Protein AF-A0A0M9DIZ3-F1 (afdb_monomer_lite)

pLDDT: mean 96.81, std 3.74, range [68.62, 98.62]

InterPro domains:
  IPR005358 Putative zinc- or iron-chelating domain containing protein [PF03692] (6-77)

Sequence (94 aa):
MIKQFPCTKCGACCSSIEGIDFLEPYNQDGVCVNLIEGECSIYTDRPLLCRIDESYEAIFSAYMSKEEFYALNAKACNELQERLGVDESYRVLL

Radius of gyration: 13.04 Å; chains: 1; bounding box: 38×26×30 Å

Foldseek 3Di:
DDPAFPQLQQLLCQQACPPPPQCVVQDDPRHGVQCDPRGRVCQVPDPQVSRQVSCCVVPVVVPDDSVVSSVVVLVVVVVSCVVVVNDPVRRGDD

Structure (mmCIF, N/CA/C/O backbone):
data_AF-A0A0M9DIZ3-F1
#
_entry.id   AF-A0A0M9DIZ3-F1
#
loop_
_atom_site.group_PDB
_atom_site.id
_atom_site.type_symbol
_atom_site.label_atom_id
_atom_site.label_alt_id
_atom_site.label_comp_id
_atom_site.label_asym_id
_atom_site.label_entity_id
_atom_site.label_seq_id
_atom_site.pdbx_PDB_ins_code
_atom_site.Cartn_x
_atom_site.Cartn_y
_atom_site.Cartn_z
_atom_site.occupancy
_atom_site.B_iso_or_equiv
_atom_site.auth_seq_id
_atom_site.auth_comp_id
_atom_site.auth_asym_id
_atom_site.auth_atom_id
_atom_site.pdbx_PDB_model_num
ATOM 1 N N . MET A 1 1 ? 19.832 3.195 1.514 1.00 68.62 1 MET A N 1
ATOM 2 C CA . MET A 1 1 ? 18.960 2.594 0.484 1.00 68.62 1 MET A CA 1
ATOM 3 C C . MET A 1 1 ? 17.993 1.660 1.180 1.00 68.62 1 MET A C 1
ATOM 5 O O . MET A 1 1 ? 18.441 0.753 1.878 1.00 68.62 1 MET A O 1
ATOM 9 N N . ILE A 1 2 ? 16.698 1.934 1.063 1.00 79.56 2 ILE A N 1
ATOM 10 C CA . ILE A 1 2 ? 15.636 1.116 1.652 1.00 79.56 2 ILE A CA 1
ATOM 11 C C . ILE A 1 2 ? 15.600 -0.227 0.929 1.00 79.56 2 ILE A C 1
ATOM 13 O O . ILE A 1 2 ? 15.520 -0.267 -0.295 1.00 79.56 2 ILE A O 1
ATOM 17 N N . LYS A 1 3 ? 15.660 -1.329 1.677 1.00 87.25 3 LYS A N 1
ATOM 18 C CA . LYS A 1 3 ? 15.613 -2.675 1.086 1.00 87.25 3 LYS A CA 1
ATOM 19 C C . LYS A 1 3 ? 14.185 -3.173 0.850 1.00 87.25 3 LYS A C 1
ATOM 21 O O . LYS A 1 3 ? 13.952 -3.869 -0.131 1.00 87.25 3 LYS A O 1
ATOM 26 N N . GLN A 1 4 ? 13.256 -2.790 1.721 1.00 94.75 4 GLN A N 1
ATOM 27 C CA . GLN A 1 4 ? 11.862 -3.231 1.737 1.00 94.75 4 GLN A CA 1
ATOM 28 C C . GLN A 1 4 ? 10.950 -2.045 2.029 1.00 94.75 4 GLN A C 1
ATOM 30 O O . GLN A 1 4 ? 11.282 -1.224 2.886 1.00 94.75 4 GLN A O 1
ATOM 35 N N . PHE A 1 5 ? 9.823 -1.957 1.329 1.00 97.50 5 PHE A N 1
ATOM 36 C CA . PHE A 1 5 ? 8.858 -0.887 1.537 1.00 97.50 5 PHE A CA 1
ATOM 37 C C . PHE A 1 5 ? 8.368 -0.845 3.003 1.00 97.50 5 PHE A C 1
ATOM 39 O O . PHE A 1 5 ? 7.887 -1.865 3.513 1.00 97.50 5 PHE A O 1
ATOM 46 N N . PRO A 1 6 ? 8.451 0.308 3.698 1.00 96.75 6 PRO A N 1
ATOM 47 C CA . PRO A 1 6 ? 8.174 0.402 5.131 1.00 96.75 6 PRO A CA 1
ATOM 48 C C . PRO A 1 6 ? 6.671 0.557 5.418 1.00 96.75 6 PRO A C 1
ATOM 50 O O . PRO A 1 6 ? 6.216 1.553 5.974 1.00 96.75 6 PRO A O 1
ATOM 53 N N . CYS A 1 7 ? 5.874 -0.438 5.022 1.00 97.06 7 CYS A N 1
ATOM 54 C CA . CYS A 1 7 ? 4.444 -0.470 5.325 1.00 97.06 7 CYS A CA 1
ATOM 55 C C . CYS A 1 7 ? 4.209 -0.486 6.845 1.00 97.06 7 CYS A C 1
ATOM 57 O O . CYS A 1 7 ? 4.722 -1.356 7.548 1.00 97.06 7 CYS A O 1
ATOM 59 N N . THR A 1 8 ? 3.373 0.429 7.340 1.00 96.94 8 THR A N 1
ATOM 60 C CA . THR A 1 8 ? 3.077 0.589 8.775 1.00 96.94 8 THR A CA 1
ATOM 61 C C . THR A 1 8 ? 1.917 -0.273 9.273 1.00 96.94 8 THR A C 1
ATOM 63 O O . THR A 1 8 ? 1.534 -0.183 10.433 1.00 96.94 8 THR A O 1
ATOM 66 N N . LYS A 1 9 ? 1.354 -1.121 8.401 1.00 96.69 9 LYS A N 1
ATOM 67 C CA . LYS A 1 9 ? 0.234 -2.033 8.691 1.00 96.69 9 LYS A CA 1
ATOM 68 C C . LYS A 1 9 ? -1.030 -1.367 9.252 1.00 96.69 9 LYS A C 1
ATOM 70 O O . LYS A 1 9 ? -1.877 -2.061 9.790 1.00 96.69 9 LYS A O 1
ATOM 75 N N . CYS A 1 10 ? -1.212 -0.064 9.038 1.00 97.31 10 CYS A N 1
ATOM 76 C CA . CYS A 1 10 ? -2.352 0.714 9.544 1.00 97.31 10 CYS A CA 1
ATOM 77 C C . CYS A 1 10 ? -3.742 0.328 8.995 1.00 97.31 10 CYS A C 1
ATOM 79 O O . CYS A 1 10 ? -4.716 1.012 9.287 1.00 97.31 10 CYS A O 1
ATOM 81 N N . GLY A 1 11 ? -3.844 -0.670 8.114 1.00 97.38 11 GLY A N 1
ATOM 82 C CA . GLY A 1 11 ? -5.114 -1.089 7.511 1.00 97.38 11 GLY A CA 1
ATOM 83 C C . GLY A 1 11 ? -5.690 -0.146 6.446 1.00 97.38 11 GLY A C 1
ATOM 84 O O . GLY A 1 11 ? -6.551 -0.578 5.689 1.00 97.38 11 GLY A O 1
ATOM 85 N N . ALA A 1 12 ? -5.178 1.083 6.296 1.00 97.94 12 ALA A N 1
ATOM 86 C CA . ALA A 1 12 ? -5.735 2.107 5.401 1.00 97.94 12 ALA A CA 1
ATOM 87 C C . ALA A 1 12 ? -5.989 1.615 3.964 1.00 97.94 12 ALA A C 1
ATOM 89 O O . ALA A 1 12 ? -7.067 1.828 3.419 1.00 97.94 12 ALA A O 1
ATOM 90 N N . CYS A 1 13 ? -5.023 0.910 3.362 1.00 97.31 13 CYS A N 1
ATOM 91 C CA . CYS A 1 13 ? -5.179 0.357 2.014 1.00 97.31 13 CYS A CA 1
ATOM 92 C C . CYS A 1 13 ? -6.242 -0.745 1.938 1.00 97.31 13 CYS A C 1
ATOM 94 O O . CYS A 1 13 ? -6.932 -0.847 0.935 1.00 97.31 13 CYS A O 1
ATOM 96 N N . CYS A 1 14 ? -6.407 -1.547 2.992 1.00 98.06 14 CYS A N 1
ATOM 97 C CA . CYS A 1 14 ? -7.448 -2.571 3.057 1.00 98.06 14 CYS A CA 1
ATOM 98 C C . CYS 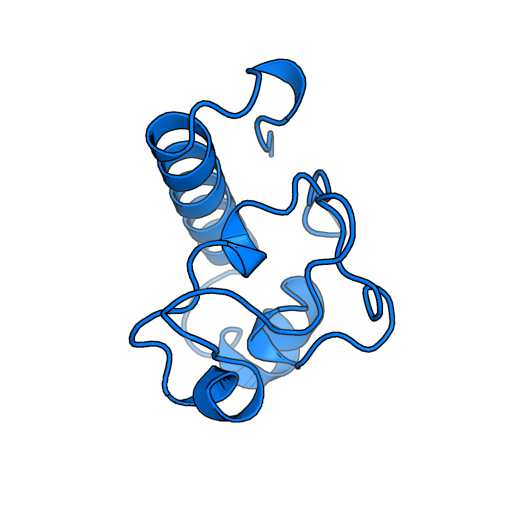A 1 14 ? -8.839 -1.946 3.234 1.00 98.06 14 CYS A C 1
ATOM 100 O O . CYS A 1 14 ? -9.813 -2.520 2.765 1.00 98.06 14 CYS A O 1
ATOM 102 N N . SER A 1 15 ? -8.934 -0.768 3.852 1.00 97.69 15 SER A N 1
ATOM 103 C CA . SER A 1 15 ? -10.184 -0.010 4.000 1.00 97.69 15 SER A CA 1
ATOM 104 C C . SER A 1 15 ? -10.615 0.741 2.735 1.00 97.69 15 SER A C 1
ATOM 106 O O . SER A 1 15 ? -11.627 1.434 2.766 1.00 97.69 15 SER A O 1
ATOM 108 N N . SER A 1 16 ? -9.832 0.688 1.653 1.00 97.19 16 SER A N 1
ATOM 109 C CA . SER A 1 16 ? -10.085 1.466 0.437 1.00 97.19 16 SER A CA 1
ATOM 110 C C . SER A 1 16 ? -9.582 0.717 -0.796 1.00 97.19 16 SER A C 1
ATOM 112 O O . SER A 1 16 ? -8.609 1.117 -1.435 1.00 97.19 16 SER A O 1
ATOM 114 N N . ILE A 1 17 ? -10.240 -0.401 -1.105 1.00 97.75 17 ILE A N 1
ATOM 115 C CA . ILE A 1 17 ? -9.932 -1.223 -2.287 1.00 97.75 17 ILE A CA 1
ATOM 116 C C . ILE A 1 17 ? -10.962 -1.086 -3.414 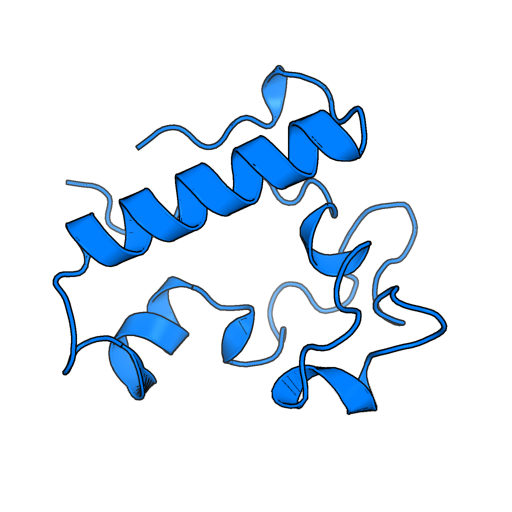1.00 97.75 17 ILE A C 1
ATOM 118 O O . ILE A 1 17 ? -10.850 -1.771 -4.428 1.00 97.75 17 ILE A O 1
ATOM 122 N N . GLU A 1 18 ? -11.953 -0.207 -3.248 1.00 97.19 18 GLU A N 1
ATOM 123 C CA . GLU A 1 18 ? -12.974 0.062 -4.262 1.00 97.19 18 GLU A CA 1
ATOM 124 C C . GLU A 1 18 ? -12.350 0.445 -5.615 1.00 97.19 18 GLU A C 1
ATOM 126 O O . GLU A 1 18 ? -11.467 1.303 -5.690 1.00 97.19 18 GLU A O 1
ATOM 131 N N . GLY A 1 19 ? -12.822 -0.188 -6.694 1.00 95.81 19 GLY A N 1
ATOM 132 C CA . GLY A 1 19 ? -12.379 0.102 -8.061 1.00 95.81 19 GLY A CA 1
ATOM 133 C C . GLY A 1 19 ? -11.032 -0.516 -8.448 1.00 95.81 19 GLY A C 1
ATOM 134 O O . GLY A 1 19 ? -10.491 -0.177 -9.501 1.00 95.81 19 GLY A O 1
ATOM 135 N N . ILE A 1 20 ? -10.476 -1.410 -7.625 1.00 96.12 20 ILE A N 1
ATOM 136 C CA . ILE A 1 20 ? -9.255 -2.153 -7.947 1.00 96.12 20 ILE A CA 1
ATOM 137 C C . ILE A 1 20 ? -9.642 -3.549 -8.447 1.00 96.12 20 ILE A C 1
ATOM 139 O O . ILE A 1 20 ? -9.745 -4.480 -7.653 1.00 96.12 20 ILE A O 1
ATOM 143 N N . ASP A 1 21 ? -9.774 -3.717 -9.768 1.00 97.06 21 ASP A N 1
ATOM 144 C CA . ASP A 1 21 ? -10.213 -4.973 -10.413 1.00 97.06 21 ASP A CA 1
ATOM 145 C C . ASP A 1 21 ? -9.473 -6.226 -9.906 1.00 97.06 21 ASP A C 1
ATOM 147 O O . ASP A 1 21 ? -10.068 -7.279 -9.683 1.00 97.06 21 ASP A O 1
ATOM 151 N N . PHE A 1 22 ? -8.158 -6.121 -9.676 1.00 96.69 22 PHE A N 1
ATOM 152 C CA . PHE A 1 22 ? -7.335 -7.228 -9.167 1.00 96.69 22 PHE A CA 1
ATOM 153 C C . PHE A 1 22 ? -7.737 -7.684 -7.751 1.00 96.69 22 PHE A C 1
ATOM 155 O O . PHE A 1 22 ? -7.470 -8.822 -7.362 1.00 96.69 22 PHE A O 1
ATOM 162 N N . LEU A 1 23 ? -8.349 -6.797 -6.966 1.00 97.75 23 LEU A N 1
ATOM 163 C CA . LEU A 1 23 ? -8.757 -7.032 -5.584 1.00 97.75 23 LEU A CA 1
ATOM 164 C C . LEU A 1 23 ? -10.265 -7.256 -5.424 1.00 97.75 23 LEU A C 1
ATOM 166 O O . LEU A 1 23 ? -10.696 -7.510 -4.303 1.00 97.75 23 LEU A O 1
ATOM 170 N N . GLU A 1 24 ? -11.046 -7.255 -6.506 1.00 97.94 24 GLU A N 1
ATOM 171 C CA . GLU A 1 24 ? -12.493 -7.520 -6.474 1.00 97.94 24 GLU A CA 1
ATOM 172 C C . GLU A 1 24 ? -12.890 -8.792 -5.702 1.00 97.94 24 GLU A C 1
ATOM 174 O O . GLU A 1 24 ? -13.833 -8.726 -4.917 1.00 97.94 24 GLU A O 1
ATOM 179 N N . PRO A 1 25 ? -12.162 -9.929 -5.781 1.00 98.00 25 PRO A N 1
ATOM 180 C CA . PRO A 1 25 ? -12.482 -11.110 -4.969 1.00 98.00 25 PRO A CA 1
ATOM 181 C C . PRO A 1 25 ? -12.396 -10.889 -3.451 1.00 98.00 25 PRO A C 1
ATOM 183 O O . PRO A 1 25 ? -12.907 -11.699 -2.680 1.00 98.00 25 PRO A O 1
ATOM 186 N N . TYR A 1 26 ? -11.714 -9.828 -3.019 1.00 98.19 26 TYR A N 1
ATOM 187 C CA . TYR A 1 26 ? -11.563 -9.436 -1.623 1.00 98.19 26 TYR A CA 1
ATOM 188 C C . TYR A 1 26 ? -12.453 -8.246 -1.253 1.00 98.19 26 TYR A C 1
ATOM 190 O O . TYR A 1 26 ? -12.485 -7.886 -0.080 1.00 98.19 26 TYR A O 1
ATOM 198 N N . ASN A 1 27 ? -13.136 -7.628 -2.219 1.00 98.19 27 ASN A N 1
ATOM 199 C CA . ASN A 1 27 ? -13.920 -6.412 -2.045 1.00 98.19 27 ASN A CA 1
ATOM 200 C C . ASN A 1 27 ? -15.324 -6.713 -1.506 1.00 98.19 27 ASN A C 1
ATOM 202 O O . ASN A 1 27 ? -16.099 -7.455 -2.106 1.00 98.19 27 ASN A O 1
ATOM 206 N N . GLN A 1 28 ? -15.648 -6.103 -0.370 1.00 97.94 28 GLN A N 1
ATOM 207 C CA . GLN A 1 28 ? -16.984 -6.025 0.195 1.00 97.94 28 GLN A CA 1
ATOM 208 C C . GLN A 1 28 ? -17.272 -4.555 0.516 1.00 97.94 28 GLN A C 1
ATOM 210 O O . GLN A 1 28 ? -16.740 -4.006 1.479 1.00 97.94 28 GLN A O 1
ATOM 215 N N . ASP A 1 29 ? -18.085 -3.916 -0.328 1.00 97.19 29 ASP A N 1
ATOM 216 C CA . ASP A 1 29 ? -18.490 -2.508 -0.204 1.00 97.19 29 ASP A CA 1
ATOM 217 C C . ASP A 1 29 ? -17.304 -1.525 -0.079 1.00 97.19 29 ASP A C 1
ATOM 219 O O . ASP A 1 29 ? -17.310 -0.592 0.723 1.00 97.19 29 ASP A O 1
ATOM 223 N N . GLY A 1 30 ? -16.252 -1.757 -0.869 1.00 97.25 30 GLY A N 1
ATOM 224 C CA . GLY A 1 30 ? -15.034 -0.944 -0.918 1.00 97.25 30 GLY A CA 1
ATOM 225 C C . GLY A 1 30 ? -13.972 -1.317 0.119 1.00 97.25 30 GLY A C 1
ATOM 226 O O . GLY A 1 30 ? -12.866 -0.766 0.088 1.00 97.25 30 GLY A O 1
ATOM 227 N N . VAL A 1 31 ? -14.270 -2.272 1.004 1.00 98.31 31 VAL A N 1
ATOM 228 C CA . VAL A 1 31 ? -13.387 -2.735 2.080 1.00 98.31 31 VAL A CA 1
ATOM 229 C C . VAL A 1 31 ? -12.957 -4.179 1.834 1.00 98.31 31 VAL A C 1
ATOM 231 O O . VAL A 1 31 ? -13.726 -5.024 1.389 1.00 98.31 31 VAL A O 1
ATOM 234 N N . CYS A 1 32 ? -11.700 -4.481 2.140 1.00 98.50 32 CYS A N 1
ATOM 235 C CA . CYS A 1 32 ? -11.162 -5.829 2.070 1.00 98.50 32 CYS A CA 1
ATOM 236 C C . CYS A 1 32 ? -11.780 -6.721 3.151 1.00 98.50 32 CYS A C 1
ATOM 238 O O . CYS A 1 32 ? -11.646 -6.432 4.338 1.00 98.50 32 CYS A O 1
ATOM 240 N N . VAL A 1 33 ? -12.341 -7.868 2.764 1.00 98.44 33 VAL A N 1
ATOM 241 C CA . VAL A 1 33 ? -12.907 -8.879 3.684 1.00 98.44 33 VAL A CA 1
ATOM 242 C C . VAL A 1 33 ? -11.897 -9.426 4.701 1.00 98.44 33 VAL A C 1
ATOM 244 O O . VAL A 1 33 ? -12.282 -10.000 5.715 1.00 98.44 33 VAL A O 1
ATOM 247 N N . ASN A 1 34 ? -10.597 -9.262 4.438 1.00 98.31 34 ASN A N 1
ATOM 248 C CA . ASN A 1 34 ? -9.524 -9.669 5.346 1.00 98.31 34 ASN A CA 1
ATOM 249 C C . ASN A 1 34 ? -9.085 -8.554 6.309 1.00 98.31 34 ASN A C 1
ATOM 251 O O . ASN A 1 34 ? -8.105 -8.738 7.028 1.00 98.31 34 ASN A O 1
ATOM 255 N N . LEU A 1 35 ? -9.749 -7.396 6.313 1.00 98.31 35 LEU A N 1
ATOM 256 C CA . LEU A 1 35 ? -9.525 -6.358 7.313 1.00 98.31 35 LEU A CA 1
ATOM 257 C C . LEU A 1 35 ? -10.285 -6.713 8.596 1.00 98.31 35 LEU A C 1
ATOM 259 O O . LEU A 1 35 ? -11.490 -6.496 8.696 1.00 98.31 35 LEU A O 1
ATOM 263 N N . ILE A 1 36 ? -9.573 -7.251 9.580 1.00 97.69 36 ILE A N 1
ATOM 264 C CA . ILE A 1 36 ? -10.124 -7.698 10.861 1.00 97.69 36 ILE A CA 1
ATOM 265 C C . ILE A 1 36 ? -9.480 -6.868 11.968 1.00 97.69 36 ILE A C 1
ATOM 267 O O . ILE A 1 36 ? -8.259 -6.796 12.056 1.00 97.69 36 ILE A O 1
ATOM 271 N N . GLU A 1 37 ? -10.299 -6.203 12.786 1.00 95.25 37 GLU A N 1
ATOM 272 C CA . GLU A 1 37 ? -9.837 -5.348 13.897 1.00 95.25 37 GLU A CA 1
ATOM 273 C C . GLU A 1 37 ? -8.808 -4.270 13.480 1.00 95.25 37 GLU A C 1
ATOM 275 O O . GLU A 1 37 ? -7.965 -3.854 14.267 1.00 95.25 37 GLU A O 1
ATOM 280 N N . GLY A 1 38 ? -8.892 -3.787 12.234 1.00 94.00 38 GLY A N 1
ATOM 281 C CA . GLY A 1 38 ? -7.989 -2.762 11.692 1.00 94.00 38 GLY A CA 1
ATOM 282 C C . GLY A 1 38 ? -6.692 -3.305 11.085 1.00 94.00 38 GLY A C 1
ATOM 283 O O . GLY A 1 38 ? -5.923 -2.533 10.515 1.00 94.00 38 GLY A O 1
ATOM 284 N N . GLU A 1 39 ? -6.472 -4.620 11.117 1.00 95.12 39 GLU A N 1
ATOM 285 C CA . GLU A 1 39 ? -5.301 -5.271 10.531 1.00 95.12 39 GLU A CA 1
ATOM 286 C C . GLU A 1 39 ? -5.677 -6.276 9.434 1.00 95.12 39 GLU A C 1
ATOM 288 O O . GLU A 1 39 ? -6.783 -6.807 9.371 1.00 95.12 39 GLU A O 1
ATOM 293 N N . CYS A 1 40 ? -4.736 -6.555 8.529 1.00 97.38 40 CYS A N 1
ATOM 294 C CA . CYS A 1 40 ? -4.932 -7.580 7.508 1.00 97.38 40 CYS A CA 1
ATOM 295 C C . CYS A 1 40 ? -4.689 -8.974 8.106 1.00 97.38 40 CYS A C 1
ATOM 297 O O . CYS A 1 40 ? -3.547 -9.319 8.417 1.00 97.38 40 CYS A O 1
ATOM 299 N N . SER A 1 41 ? -5.732 -9.800 8.189 1.00 97.88 41 SER A N 1
ATOM 300 C CA . SER A 1 41 ? -5.674 -11.158 8.754 1.00 97.88 41 SER A CA 1
ATOM 301 C C . SER A 1 41 ? -4.773 -12.120 7.972 1.00 97.88 41 SER A C 1
ATOM 303 O O . SER A 1 41 ? -4.300 -13.111 8.522 1.00 97.88 41 SER A O 1
ATOM 305 N N . ILE A 1 42 ? -4.490 -11.807 6.704 1.00 97.56 42 ILE A N 1
ATOM 306 C CA . ILE A 1 42 ? -3.620 -12.584 5.813 1.00 97.56 42 ILE A CA 1
ATOM 307 C C . ILE A 1 42 ? -2.338 -11.821 5.454 1.00 97.56 42 ILE A C 1
ATOM 309 O O . ILE A 1 42 ? -1.845 -11.947 4.340 1.00 97.56 42 ILE A O 1
ATOM 313 N N . TYR A 1 43 ? -1.792 -10.986 6.352 1.00 96.00 43 TYR A N 1
ATOM 314 C CA . TYR A 1 43 ? -0.690 -10.060 6.030 1.00 96.00 43 TYR A CA 1
ATOM 315 C C . TYR A 1 43 ? 0.512 -10.714 5.309 1.00 96.00 43 TYR A C 1
ATOM 317 O O . TYR A 1 43 ? 1.119 -10.106 4.424 1.00 96.00 43 TYR A O 1
ATOM 325 N N . THR A 1 44 ? 0.872 -11.944 5.672 1.00 95.25 44 THR A N 1
ATOM 326 C CA . THR A 1 44 ? 1.955 -12.712 5.032 1.00 95.25 44 THR A CA 1
ATOM 327 C C . THR A 1 44 ? 1.596 -13.198 3.631 1.00 95.25 44 THR A C 1
ATOM 329 O O . THR A 1 44 ? 2.443 -13.184 2.745 1.00 95.25 44 THR A O 1
ATOM 332 N N . ASP A 1 45 ? 0.330 -13.543 3.417 1.00 96.75 45 ASP A N 1
ATOM 333 C CA . ASP A 1 45 ? -0.195 -14.192 2.213 1.00 96.75 45 ASP A CA 1
ATOM 334 C C . ASP A 1 45 ? -1.066 -13.241 1.374 1.00 96.75 45 ASP A C 1
ATOM 336 O O . ASP A 1 45 ? -1.852 -13.664 0.524 1.00 96.75 45 ASP A O 1
ATOM 340 N N . ARG A 1 46 ? -0.926 -11.929 1.615 1.00 97.50 46 ARG A N 1
ATOM 341 C CA . ARG A 1 46 ? -1.644 -10.859 0.907 1.00 97.50 46 ARG A CA 1
ATOM 342 C C . ARG A 1 46 ? -1.521 -11.032 -0.603 1.00 97.50 46 ARG A C 1
ATOM 344 O O . ARG A 1 46 ? -0.452 -11.430 -1.037 1.00 97.50 46 ARG A O 1
ATOM 351 N N . PRO A 1 47 ? -2.511 -10.643 -1.419 1.00 97.81 47 PRO A N 1
ATOM 352 C CA . PRO A 1 47 ? -2.421 -10.705 -2.883 1.00 97.81 47 PRO A CA 1
ATOM 353 C C . PRO A 1 47 ? -1.190 -9.975 -3.440 1.00 97.81 47 PRO A C 1
ATOM 355 O O . PRO A 1 47 ? -0.712 -9.026 -2.822 1.00 97.81 47 PRO A O 1
ATOM 358 N N . LEU A 1 48 ? -0.704 -10.372 -4.625 1.00 98.00 48 LEU A N 1
ATOM 359 C CA . LEU A 1 48 ? 0.544 -9.845 -5.208 1.00 98.00 48 LEU A CA 1
ATOM 360 C C . LEU A 1 48 ? 0.595 -8.311 -5.221 1.00 98.00 48 LEU A C 1
ATOM 362 O O . LEU A 1 48 ? 1.581 -7.742 -4.770 1.00 98.00 48 LEU A O 1
ATOM 366 N N . LEU A 1 49 ? -0.478 -7.644 -5.658 1.00 96.56 49 LEU A N 1
ATOM 367 C CA . LEU A 1 49 ? -0.549 -6.179 -5.710 1.00 96.56 49 LEU A CA 1
ATOM 368 C C . LEU A 1 49 ? -0.381 -5.508 -4.332 1.00 96.56 49 LEU A C 1
ATOM 370 O O . LEU A 1 49 ? 0.109 -4.389 -4.239 1.00 96.56 49 LEU A O 1
ATOM 374 N N . CYS A 1 50 ? -0.744 -6.193 -3.247 1.00 97.69 50 CYS A N 1
ATOM 375 C CA . CYS A 1 50 ? -0.589 -5.700 -1.878 1.00 97.69 50 CYS A CA 1
ATOM 376 C C . CYS A 1 50 ? 0.821 -5.942 -1.303 1.00 97.69 50 CYS A C 1
ATOM 378 O O . CYS A 1 50 ? 1.143 -5.435 -0.223 1.00 97.69 50 CYS A O 1
ATOM 380 N N . ARG A 1 51 ? 1.660 -6.733 -1.982 1.00 97.75 51 ARG A N 1
ATOM 381 C CA . ARG A 1 51 ? 3.039 -7.042 -1.586 1.00 97.75 51 ARG A CA 1
ATOM 382 C C . ARG A 1 51 ? 3.988 -6.157 -2.393 1.00 97.75 51 ARG A C 1
ATOM 384 O O . ARG A 1 51 ? 4.525 -6.591 -3.403 1.00 97.75 51 ARG A O 1
ATOM 391 N N . ILE A 1 52 ? 4.166 -4.908 -1.947 1.00 97.69 52 ILE A N 1
ATOM 392 C CA . ILE A 1 52 ? 4.850 -3.828 -2.690 1.00 97.69 52 ILE A CA 1
ATOM 393 C C . ILE A 1 52 ? 6.159 -4.292 -3.337 1.00 97.69 52 ILE A C 1
ATOM 395 O O . ILE A 1 52 ? 6.285 -4.214 -4.556 1.00 97.69 52 ILE A O 1
ATOM 399 N N . ASP A 1 53 ? 7.089 -4.848 -2.560 1.00 97.56 53 ASP A N 1
ATOM 400 C CA . ASP A 1 53 ? 8.380 -5.302 -3.087 1.00 97.56 53 ASP A CA 1
ATOM 401 C C . ASP A 1 53 ? 8.220 -6.355 -4.197 1.00 97.56 53 ASP A C 1
ATOM 403 O O . ASP A 1 53 ? 8.829 -6.237 -5.253 1.00 97.56 53 ASP A O 1
ATOM 407 N N . GLU A 1 54 ? 7.377 -7.367 -3.988 1.00 98.12 54 GLU A N 1
ATOM 408 C CA . GLU A 1 54 ? 7.162 -8.443 -4.964 1.00 98.12 54 GLU A CA 1
ATOM 409 C C . GLU A 1 54 ? 6.406 -7.960 -6.203 1.00 98.12 54 GLU A C 1
ATOM 411 O O . GLU A 1 54 ? 6.725 -8.364 -7.319 1.00 98.12 54 GLU A O 1
ATOM 416 N N . SER A 1 55 ? 5.424 -7.074 -6.021 1.00 97.75 55 SER A N 1
ATOM 417 C CA . SER A 1 55 ? 4.698 -6.449 -7.125 1.00 97.75 55 SER A CA 1
ATOM 418 C C . SER A 1 55 ? 5.629 -5.604 -7.989 1.00 97.75 55 SER A C 1
ATOM 420 O O . SER A 1 55 ? 5.485 -5.592 -9.210 1.00 97.75 55 SER A O 1
ATOM 422 N N . TYR A 1 56 ? 6.626 -4.948 -7.382 1.00 98.31 56 TYR A N 1
ATOM 423 C CA . TYR A 1 56 ? 7.652 -4.237 -8.126 1.00 98.31 56 TYR A CA 1
ATOM 424 C C . TYR A 1 56 ? 8.432 -5.205 -9.006 1.00 98.31 56 TYR A C 1
ATOM 426 O O . TYR A 1 56 ? 8.450 -5.026 -10.220 1.00 98.31 56 TYR A O 1
ATOM 434 N N . GLU A 1 57 ? 9.011 -6.256 -8.421 1.00 98.06 57 GLU A N 1
ATOM 435 C CA . GLU A 1 57 ? 9.826 -7.202 -9.190 1.00 98.06 57 GLU A CA 1
ATOM 436 C C . GLU A 1 57 ? 9.012 -7.856 -10.322 1.00 98.06 57 GLU A C 1
ATOM 438 O O . GLU A 1 57 ? 9.499 -7.951 -11.449 1.00 98.06 57 GLU A O 1
ATOM 443 N N . ALA A 1 58 ? 7.763 -8.250 -10.049 1.00 98.00 58 ALA A N 1
ATOM 444 C CA . ALA A 1 58 ? 6.924 -8.998 -10.986 1.00 98.00 58 ALA A CA 1
ATOM 445 C C . ALA A 1 58 ? 6.207 -8.141 -12.045 1.00 98.00 58 ALA A C 1
ATOM 447 O O . ALA A 1 58 ? 5.915 -8.649 -13.127 1.00 98.00 58 ALA A O 1
ATOM 448 N N . ILE A 1 59 ? 5.866 -6.886 -11.733 1.00 97.06 59 ILE A N 1
ATOM 449 C CA . ILE A 1 59 ? 4.962 -6.064 -12.555 1.00 97.06 59 ILE A CA 1
ATOM 450 C C . ILE A 1 59 ? 5.601 -4.723 -12.915 1.00 97.06 59 ILE A C 1
ATOM 452 O O . ILE A 1 59 ? 5.588 -4.347 -14.083 1.00 97.06 59 ILE A O 1
ATOM 456 N N . PHE A 1 60 ? 6.150 -3.987 -11.944 1.00 97.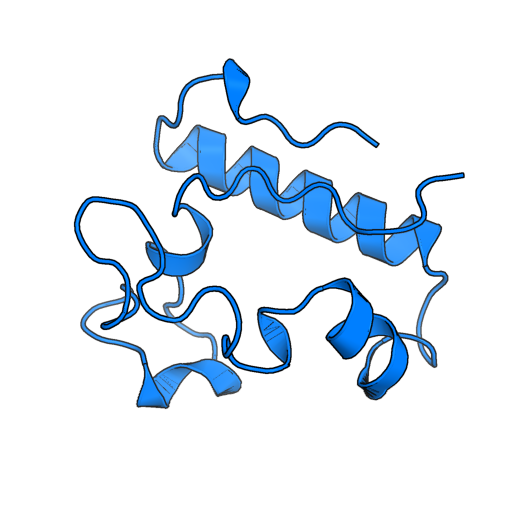62 60 PHE A N 1
ATOM 457 C CA . PHE A 1 60 ? 6.501 -2.570 -12.141 1.00 97.62 60 PHE A CA 1
ATOM 458 C C . PHE A 1 60 ? 7.967 -2.305 -12.515 1.00 97.62 60 PHE A C 1
ATOM 460 O O . PHE A 1 60 ? 8.276 -1.221 -13.011 1.00 97.62 60 PHE A O 1
ATOM 467 N N . SER A 1 61 ? 8.854 -3.290 -12.356 1.00 97.94 61 SER A N 1
ATOM 468 C CA . SER A 1 61 ? 10.298 -3.187 -12.624 1.00 97.94 61 SER A CA 1
ATOM 469 C C . SER A 1 61 ? 10.636 -2.855 -14.081 1.00 97.94 61 SER A C 1
ATOM 471 O O . SER A 1 61 ? 11.689 -2.286 -14.360 1.00 97.94 61 SER A O 1
ATOM 473 N N . ALA A 1 62 ? 9.734 -3.163 -15.016 1.00 97.62 62 ALA A N 1
ATOM 474 C CA . ALA A 1 62 ? 9.875 -2.814 -16.428 1.00 97.62 62 ALA A CA 1
ATOM 475 C C . ALA A 1 62 ? 9.502 -1.353 -16.751 1.00 97.62 62 ALA A C 1
ATOM 477 O O . ALA A 1 62 ? 9.792 -0.888 -17.853 1.00 97.62 62 ALA A O 1
ATOM 478 N N . TYR A 1 63 ? 8.849 -0.638 -15.828 1.00 97.88 63 TYR A N 1
ATOM 479 C CA . TYR A 1 63 ? 8.231 0.666 -16.098 1.00 97.88 63 TYR A CA 1
ATOM 480 C C . TYR A 1 63 ? 8.880 1.828 -15.346 1.00 97.88 63 TYR A C 1
ATOM 482 O O . TYR A 1 63 ? 8.827 2.957 -15.826 1.00 97.88 63 TYR A O 1
ATOM 490 N N . MET A 1 64 ? 9.472 1.578 -14.177 1.00 97.69 64 MET A N 1
ATOM 491 C CA . MET A 1 64 ? 10.063 2.613 -13.323 1.00 97.69 64 MET A CA 1
ATOM 492 C C . MET A 1 64 ? 11.135 2.029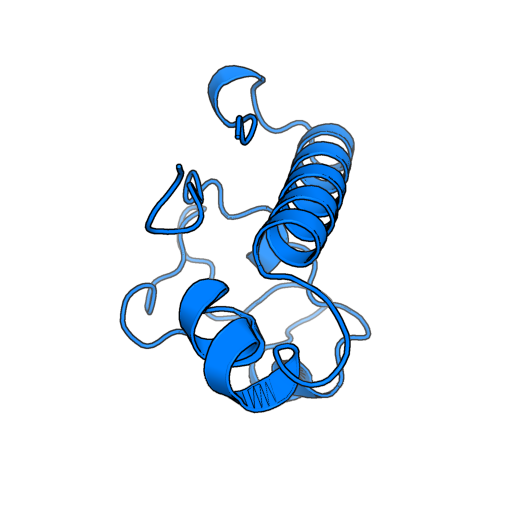 -12.402 1.00 97.69 64 MET A C 1
ATOM 494 O O . MET A 1 64 ? 11.240 0.811 -12.257 1.00 97.69 64 MET A O 1
ATOM 498 N N . SER A 1 65 ? 11.929 2.892 -11.763 1.00 97.75 65 SER A N 1
ATOM 499 C CA . SER A 1 65 ? 12.885 2.447 -10.746 1.00 97.75 65 SER A CA 1
ATOM 500 C C . SER A 1 65 ? 12.185 2.063 -9.442 1.00 97.75 65 SER A C 1
ATOM 502 O O . SER A 1 65 ? 11.057 2.476 -9.158 1.00 97.75 65 SER A O 1
ATOM 504 N N . LYS A 1 66 ? 12.886 1.298 -8.602 1.00 97.00 66 LYS A N 1
ATOM 505 C CA . LYS A 1 66 ? 12.389 0.903 -7.281 1.00 97.00 66 LYS A CA 1
ATOM 506 C C . LYS A 1 66 ? 12.182 2.116 -6.378 1.00 97.00 66 LYS A C 1
ATOM 508 O O . LYS A 1 66 ? 11.200 2.175 -5.643 1.00 97.00 66 LYS A O 1
ATOM 513 N N . GLU A 1 67 ? 13.078 3.096 -6.464 1.00 97.00 67 GLU A N 1
ATOM 514 C CA . GLU A 1 67 ? 12.985 4.357 -5.731 1.00 97.00 67 GLU A CA 1
ATOM 515 C C . GLU A 1 67 ? 11.740 5.159 -6.127 1.00 97.00 67 GLU A C 1
ATOM 517 O O . GLU A 1 67 ? 11.019 5.634 -5.250 1.00 97.00 67 GLU A O 1
ATOM 522 N N . GLU A 1 68 ? 11.455 5.279 -7.428 1.00 97.75 68 GLU A N 1
ATOM 523 C CA . GLU A 1 68 ? 10.262 5.971 -7.925 1.00 97.75 68 GLU A CA 1
ATOM 524 C C . GLU A 1 68 ? 8.983 5.243 -7.497 1.00 97.75 68 GLU A C 1
ATOM 526 O O . GLU A 1 68 ? 8.056 5.862 -6.969 1.00 97.75 68 GLU A O 1
ATOM 531 N N . PHE A 1 69 ? 8.964 3.916 -7.626 1.00 97.94 69 PHE A N 1
ATOM 532 C CA . PHE A 1 69 ? 7.834 3.099 -7.201 1.00 97.94 69 PHE A CA 1
ATOM 533 C C . PHE A 1 69 ? 7.553 3.233 -5.699 1.00 97.94 69 PHE A C 1
ATOM 535 O O . PHE A 1 69 ? 6.397 3.381 -5.291 1.00 97.94 69 PHE A O 1
ATOM 542 N N . TYR A 1 70 ? 8.592 3.226 -4.859 1.00 98.38 70 TYR A N 1
ATOM 543 C CA . TYR A 1 70 ? 8.438 3.430 -3.418 1.00 98.38 70 TYR A CA 1
ATOM 544 C C . TYR A 1 70 ? 7.928 4.835 -3.104 1.00 98.38 70 TYR A C 1
ATOM 546 O O . TYR A 1 70 ? 7.025 4.964 -2.279 1.00 98.38 70 TYR A O 1
ATOM 554 N N . ALA A 1 71 ? 8.445 5.871 -3.771 1.00 98.00 71 ALA A N 1
ATOM 555 C CA . ALA A 1 71 ? 7.983 7.247 -3.589 1.00 98.00 71 ALA A CA 1
ATOM 556 C C . ALA A 1 71 ? 6.491 7.401 -3.910 1.00 98.00 71 ALA A C 1
ATOM 558 O O . ALA A 1 71 ? 5.747 7.988 -3.120 1.00 98.00 71 ALA A O 1
ATOM 559 N N . LEU A 1 72 ? 6.032 6.818 -5.021 1.00 98.19 72 LEU A N 1
ATOM 560 C CA . LEU A 1 72 ? 4.621 6.833 -5.410 1.00 98.19 72 LEU A CA 1
ATOM 561 C C . LEU A 1 72 ? 3.738 6.071 -4.410 1.00 98.19 72 LEU A C 1
ATOM 563 O O . LEU A 1 72 ? 2.700 6.591 -4.000 1.00 98.19 72 LEU A O 1
ATOM 567 N N . ASN A 1 73 ? 4.162 4.886 -3.959 1.00 98.38 73 ASN A N 1
ATOM 568 C CA . ASN A 1 73 ? 3.414 4.109 -2.966 1.00 98.38 73 ASN A CA 1
ATOM 569 C C . ASN A 1 73 ? 3.368 4.791 -1.593 1.00 98.38 73 ASN A C 1
ATOM 571 O O . ASN A 1 73 ? 2.320 4.790 -0.951 1.00 98.38 73 ASN A O 1
ATOM 575 N N . ALA A 1 74 ? 4.468 5.395 -1.135 1.00 98.38 74 ALA A N 1
ATOM 576 C CA . ALA A 1 74 ? 4.503 6.133 0.127 1.00 98.38 74 ALA A CA 1
ATOM 577 C C . ALA A 1 74 ? 3.591 7.363 0.073 1.00 98.38 74 ALA A C 1
ATOM 579 O O . ALA A 1 74 ? 2.819 7.594 1.003 1.00 98.38 74 ALA A O 1
ATOM 580 N N . LYS A 1 75 ? 3.616 8.105 -1.044 1.00 98.62 75 LYS A N 1
ATOM 581 C CA . LYS A 1 75 ? 2.714 9.236 -1.281 1.00 98.62 75 LYS A CA 1
ATOM 582 C C . LYS A 1 75 ? 1.248 8.800 -1.220 1.00 98.62 75 LYS A C 1
ATOM 584 O O . LYS A 1 75 ? 0.503 9.334 -0.406 1.00 98.62 75 LYS A O 1
ATOM 589 N N . ALA A 1 76 ? 0.858 7.802 -2.013 1.00 97.75 76 ALA A N 1
ATOM 590 C CA . ALA A 1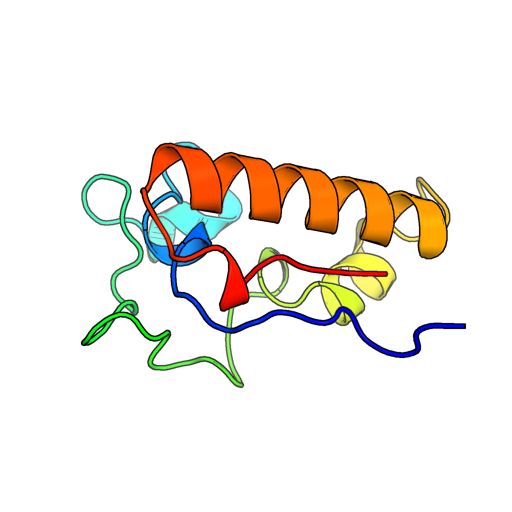 76 ? -0.515 7.299 -2.029 1.00 97.75 76 ALA A CA 1
ATOM 591 C C . ALA A 1 76 ? -0.950 6.748 -0.658 1.00 97.75 76 ALA A C 1
ATOM 593 O O . ALA A 1 76 ? -2.079 6.974 -0.226 1.00 97.75 76 ALA A O 1
ATOM 594 N N . CYS A 1 77 ? -0.050 6.061 0.058 1.00 98.25 77 CYS A N 1
ATOM 595 C CA . CYS A 1 77 ? -0.322 5.551 1.401 1.00 98.25 77 CYS A CA 1
ATOM 596 C C . CYS A 1 77 ? -0.590 6.688 2.395 1.00 98.25 77 CYS A C 1
ATOM 598 O O . CYS A 1 77 ? -1.585 6.633 3.114 1.00 98.25 77 CYS A O 1
ATOM 600 N N . ASN A 1 78 ? 0.243 7.729 2.407 1.00 98.62 78 ASN A N 1
ATOM 601 C CA . ASN A 1 78 ? 0.083 8.870 3.309 1.00 98.62 78 ASN A CA 1
ATOM 602 C C . ASN A 1 78 ? -1.179 9.689 2.984 1.00 98.62 78 ASN A C 1
ATOM 604 O O . ASN A 1 78 ? -1.927 10.024 3.898 1.00 98.62 78 ASN A O 1
ATOM 608 N N . GLU A 1 79 ? -1.481 9.926 1.702 1.00 98.38 79 GLU A N 1
ATOM 609 C CA . GLU A 1 79 ? -2.728 10.585 1.273 1.00 98.38 79 GLU A CA 1
ATOM 610 C C . GLU A 1 79 ? -3.976 9.800 1.714 1.00 98.38 79 GLU A C 1
ATOM 612 O O . GLU A 1 79 ? -4.993 10.381 2.105 1.00 98.38 79 GLU A O 1
ATOM 617 N N . LEU A 1 80 ? -3.910 8.466 1.673 1.00 97.75 80 LEU A N 1
ATOM 618 C CA . LEU A 1 80 ? -5.002 7.611 2.126 1.00 97.75 80 LEU A CA 1
ATOM 619 C C . LEU A 1 80 ? -5.143 7.621 3.653 1.00 97.75 80 LEU A C 1
ATOM 621 O O . LEU A 1 80 ? -6.259 7.704 4.162 1.00 97.75 80 LEU A O 1
ATOM 625 N N . GLN A 1 81 ? -4.024 7.579 4.379 1.00 98.38 81 GLN A N 1
ATOM 626 C CA . GLN A 1 81 ? -4.006 7.709 5.836 1.00 98.38 81 GLN A CA 1
ATOM 627 C C . GLN A 1 81 ? -4.631 9.030 6.293 1.00 98.38 81 GLN A C 1
ATOM 629 O O . GLN A 1 81 ? -5.449 9.026 7.207 1.00 98.38 81 GLN A O 1
ATOM 634 N N . GLU A 1 82 ? -4.302 10.145 5.639 1.00 98.31 82 GLU A N 1
ATOM 635 C CA . GLU A 1 82 ? -4.892 11.458 5.930 1.00 98.31 82 GLU A CA 1
ATOM 636 C C . GLU A 1 82 ? -6.403 11.469 5.695 1.00 98.31 82 GLU A C 1
ATOM 638 O O . GLU A 1 82 ? -7.162 11.877 6.573 1.00 98.31 82 GLU A O 1
ATOM 643 N N . ARG A 1 83 ? -6.855 10.961 4.541 1.00 97.88 83 ARG A N 1
ATOM 644 C CA . ARG A 1 83 ? -8.284 10.885 4.199 1.00 97.88 83 ARG A CA 1
ATOM 645 C C . ARG A 1 83 ? -9.090 10.071 5.211 1.00 97.88 83 ARG A C 1
ATOM 647 O O . ARG A 1 83 ? -10.241 10.402 5.477 1.00 97.88 83 ARG A O 1
ATOM 654 N N . LEU A 1 84 ? -8.494 9.006 5.742 1.00 96.94 84 LEU A N 1
ATOM 655 C CA . LEU A 1 84 ? -9.123 8.098 6.700 1.00 96.94 84 LEU A CA 1
ATOM 656 C C . LEU A 1 84 ? -8.900 8.508 8.166 1.00 96.94 84 LEU A C 1
ATOM 658 O O . LEU A 1 84 ? -9.372 7.812 9.061 1.00 96.94 84 LEU A O 1
ATOM 662 N N . GLY A 1 85 ? -8.195 9.614 8.429 1.00 97.50 85 GLY A N 1
ATOM 663 C CA . GLY A 1 85 ? -7.917 10.079 9.790 1.00 97.50 85 GLY A CA 1
ATOM 664 C C . GLY A 1 85 ? -6.989 9.155 10.585 1.00 97.50 85 GLY A C 1
ATOM 665 O O . GLY A 1 85 ? -7.077 9.105 11.809 1.00 97.50 85 GLY A O 1
ATOM 666 N N . VAL A 1 86 ? -6.112 8.410 9.907 1.00 97.56 86 VAL A N 1
ATOM 667 C CA . VAL A 1 86 ? -5.092 7.576 10.554 1.00 97.56 86 VAL A CA 1
ATOM 668 C C . VAL A 1 86 ? -4.023 8.474 11.175 1.00 97.56 86 VAL A C 1
ATOM 670 O O . VAL A 1 86 ? -3.493 9.379 10.516 1.00 97.56 86 VAL A O 1
ATOM 673 N N . ASP A 1 87 ? -3.686 8.179 12.433 1.00 97.75 87 ASP A N 1
ATOM 674 C CA . ASP A 1 87 ? -2.701 8.912 13.229 1.00 97.75 87 ASP A CA 1
ATOM 675 C C . ASP A 1 87 ? -1.376 9.125 12.475 1.00 97.75 87 ASP A C 1
ATOM 677 O O . ASP A 1 87 ? -0.913 8.270 11.713 1.00 97.75 87 ASP A O 1
ATOM 681 N N . GLU A 1 88 ? -0.760 10.290 12.674 1.00 97.31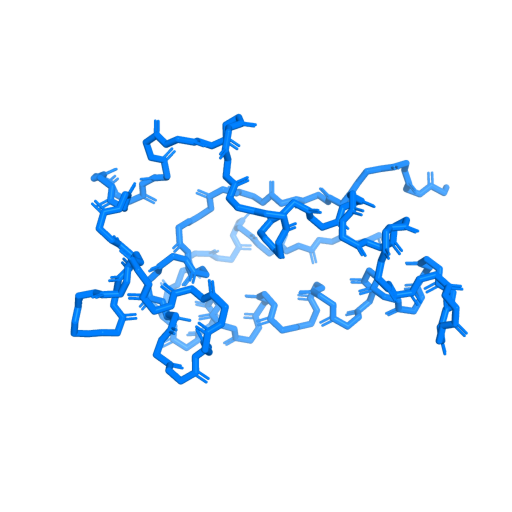 88 GLU A N 1
ATOM 682 C CA . GLU A 1 88 ? 0.464 10.690 11.972 1.00 97.31 88 GLU A CA 1
ATOM 683 C C . GLU A 1 88 ? 1.655 9.763 12.262 1.00 97.31 88 GLU A C 1
ATOM 685 O O . GLU A 1 88 ? 2.566 9.661 11.439 1.00 97.31 88 GLU A O 1
ATOM 690 N N . SER A 1 89 ? 1.635 9.017 13.372 1.00 97.38 89 SER A N 1
ATOM 691 C CA . SER A 1 89 ? 2.650 7.999 13.675 1.00 97.38 89 SER A CA 1
ATOM 692 C C . SER A 1 89 ? 2.729 6.870 12.639 1.00 97.38 89 SER A C 1
ATOM 694 O O . SER A 1 89 ? 3.748 6.183 12.574 1.00 97.38 89 SER A O 1
ATOM 696 N N . TYR A 1 90 ? 1.708 6.698 11.791 1.00 97.56 90 TYR A N 1
ATOM 697 C CA . TYR A 1 90 ? 1.689 5.688 10.729 1.00 97.56 90 TYR A CA 1
ATOM 698 C C . TYR A 1 90 ? 2.249 6.168 9.386 1.00 97.56 90 TYR A C 1
ATOM 700 O O . TYR A 1 90 ? 2.259 5.376 8.432 1.00 97.56 90 TYR A O 1
ATOM 708 N N . ARG A 1 91 ? 2.707 7.422 9.277 1.00 98.12 91 ARG A N 1
ATOM 709 C CA . ARG A 1 91 ? 3.228 7.956 8.012 1.00 98.12 91 ARG A CA 1
ATOM 710 C C . ARG A 1 91 ? 4.425 7.143 7.525 1.00 98.12 91 ARG A C 1
ATOM 712 O O . ARG A 1 91 ? 5.353 6.830 8.268 1.00 98.12 91 ARG A O 1
ATOM 719 N N . VAL A 1 92 ? 4.393 6.809 6.241 1.00 97.81 92 VAL A N 1
ATOM 720 C CA . VAL A 1 92 ? 5.455 6.079 5.552 1.00 97.81 92 VAL A CA 1
ATOM 721 C C . VAL A 1 92 ? 6.564 7.064 5.199 1.00 97.81 92 VAL A C 1
ATOM 723 O O . VAL A 1 92 ? 6.347 7.997 4.422 1.00 97.81 92 VAL A O 1
ATOM 726 N N . LEU A 1 93 ? 7.746 6.839 5.770 1.00 94.38 93 LEU A N 1
ATOM 727 C CA . LEU A 1 93 ? 8.965 7.605 5.513 1.00 94.38 93 LEU A CA 1
ATOM 728 C C . LEU A 1 93 ? 9.952 6.737 4.727 1.00 94.38 93 LEU A C 1
ATOM 730 O O . LEU A 1 93 ? 10.123 5.559 5.047 1.00 94.38 93 LEU A O 1
ATOM 734 N N . LEU A 1 94 ? 10.572 7.325 3.701 1.00 92.69 94 LEU A N 1
ATOM 735 C CA . LEU A 1 94 ? 11.544 6.673 2.822 1.00 92.69 94 LEU A CA 1
ATOM 736 C C . LEU A 1 94 ? 12.982 7.088 3.174 1.00 92.69 94 LEU A C 1
ATOM 738 O O . LEU A 1 94 ? 13.202 8.305 3.340 1.00 92.69 94 LEU A O 1
#

Secondary structure (DSSP, 8-state):
--SS------STTTT--TT-GGGGGGEETTEETTEETTEETTTTS--GGG-HHHHIIIIITTTS-HHHHHHHHHHHHHHHHHHTT--GGG----

Organism: NCBI:txid33935